Protein AF-A0A0Q0EBF5-F1 (afdb_monomer_lite)

Secondary structure (DSSP, 8-state):
-----------PPTTPPPTTTTTPPPTTS--GGGSPPPPPPPPPPSSHHHHHHHHHHHHT--STT--EEEEEETTEEEEEEGGGHHHHHS-GGG-GGGGHHHHHHHHH-THHHHTSS----------

pLDDT: mean 73.94, std 17.27, range [29.75, 92.44]

Radius of gyration: 18.11 Å; chains: 1; bounding box: 44×29×52 Å

Organism: NCBI:txid251703

Structure (mmCIF, N/CA/C/O backbone):
data_AF-A0A0Q0EBF5-F1
#
_entry.id   AF-A0A0Q0EBF5-F1
#
loop_
_atom_site.group_PDB
_atom_site.id
_atom_site.type_symbol
_atom_site.label_atom_id
_atom_site.label_alt_id
_atom_site.label_comp_id
_atom_site.label_asym_id
_atom_site.label_entity_id
_atom_site.label_seq_id
_atom_site.pdbx_PDB_ins_code
_atom_site.Cartn_x
_atom_site.Cartn_y
_atom_site.Cartn_z
_atom_site.occupancy
_atom_site.B_iso_or_equiv
_atom_site.auth_seq_id
_atom_site.auth_comp_id
_atom_site.auth_asym_id
_atom_site.auth_atom_id
_atom_site.pdbx_PDB_model_num
ATOM 1 N N . MET A 1 1 ? -23.788 -3.110 -27.821 1.00 35.16 1 MET A N 1
ATOM 2 C CA . MET A 1 1 ? -24.489 -3.168 -26.523 1.00 35.16 1 MET A CA 1
ATOM 3 C C . MET A 1 1 ? -23.423 -3.024 -25.453 1.00 35.16 1 MET A C 1
ATOM 5 O O . MET A 1 1 ? -22.820 -4.016 -25.076 1.00 35.16 1 MET A O 1
ATOM 9 N N . SER A 1 2 ? -23.086 -1.785 -25.095 1.00 40.22 2 SER A N 1
ATOM 10 C CA . SER A 1 2 ? -22.060 -1.497 -24.089 1.00 40.22 2 SER A CA 1
ATOM 11 C C . SER A 1 2 ? -22.742 -1.477 -22.729 1.00 40.22 2 SER A C 1
ATOM 13 O O . SER A 1 2 ? -23.595 -0.628 -22.485 1.00 40.22 2 SER A O 1
ATOM 15 N N . THR A 1 3 ? -22.430 -2.450 -21.881 1.00 42.59 3 THR A N 1
ATOM 16 C CA . THR A 1 3 ? -22.857 -2.462 -20.483 1.00 42.59 3 THR A CA 1
ATOM 17 C C . THR A 1 3 ? -22.034 -1.422 -19.737 1.00 42.59 3 THR A C 1
ATOM 19 O O . THR A 1 3 ? -20.885 -1.669 -19.380 1.00 42.59 3 THR A O 1
ATOM 22 N N . ASP A 1 4 ? -22.613 -0.236 -19.580 1.00 47.97 4 ASP A N 1
ATOM 23 C CA . ASP A 1 4 ? -22.111 0.813 -18.701 1.00 47.97 4 ASP A CA 1
ATOM 24 C C . ASP A 1 4 ? -22.271 0.319 -17.257 1.00 47.97 4 ASP A C 1
ATOM 26 O O . ASP A 1 4 ? -23.359 0.345 -16.675 1.00 47.97 4 ASP A O 1
ATOM 30 N N . THR A 1 5 ? -21.213 -0.286 -16.720 1.00 55.41 5 THR A N 1
ATOM 31 C CA . THR A 1 5 ? -21.172 -0.760 -15.339 1.00 55.41 5 THR A CA 1
ATOM 32 C C . THR A 1 5 ? -21.166 0.468 -14.437 1.00 55.41 5 THR A C 1
ATOM 34 O O . THR A 1 5 ? -20.113 1.045 -14.172 1.00 55.41 5 THR A O 1
ATOM 37 N N . LEU A 1 6 ? -22.350 0.890 -13.986 1.00 53.41 6 LEU A N 1
ATOM 38 C CA . LEU A 1 6 ? -22.517 1.951 -12.996 1.00 53.41 6 LEU A CA 1
ATOM 39 C C . LEU A 1 6 ? -21.765 1.557 -11.720 1.00 53.41 6 LEU A C 1
ATOM 41 O O . LEU A 1 6 ? -22.266 0.784 -10.904 1.00 53.41 6 LEU A O 1
ATOM 45 N N . LEU A 1 7 ? -20.546 2.075 -11.560 1.00 53.81 7 LEU A N 1
ATOM 46 C CA . LEU A 1 7 ? -19.799 1.939 -10.318 1.00 53.81 7 LEU A CA 1
ATOM 47 C C . LEU A 1 7 ? -20.649 2.561 -9.201 1.00 53.81 7 LEU A C 1
ATOM 49 O O . LEU A 1 7 ? -21.049 3.725 -9.323 1.00 53.81 7 LEU A O 1
ATOM 53 N N . PRO A 1 8 ? -20.976 1.810 -8.136 1.00 61.97 8 PRO A N 1
ATOM 54 C CA . PRO A 1 8 ? -21.796 2.334 -7.061 1.00 61.97 8 PRO A CA 1
ATOM 55 C C . PRO A 1 8 ? -21.111 3.566 -6.473 1.00 61.97 8 PRO A C 1
ATOM 57 O O . PRO A 1 8 ? -19.928 3.543 -6.126 1.00 61.97 8 PRO A O 1
ATOM 60 N N . LYS A 1 9 ? -21.863 4.664 -6.383 1.00 64.50 9 LYS A N 1
ATOM 61 C CA . LYS A 1 9 ? -21.409 5.886 -5.726 1.00 64.50 9 LYS A CA 1
ATOM 62 C C . LYS A 1 9 ? -21.074 5.537 -4.278 1.00 64.50 9 LYS A C 1
ATOM 64 O O . LYS A 1 9 ? -21.967 5.200 -3.507 1.00 64.50 9 LYS A O 1
ATOM 69 N N . ILE A 1 10 ? -19.794 5.610 -3.925 1.00 73.31 10 ILE A N 1
ATOM 70 C CA . ILE A 1 10 ? -19.331 5.377 -2.558 1.00 73.31 10 ILE A CA 1
ATOM 71 C C . ILE A 1 10 ? -19.882 6.517 -1.698 1.00 73.31 10 ILE A C 1
ATOM 73 O O . ILE A 1 10 ? -19.470 7.669 -1.828 1.00 73.31 10 ILE A O 1
ATOM 77 N N . SER A 1 11 ? -20.861 6.201 -0.859 1.00 71.50 11 SER A N 1
ATOM 78 C CA . SER A 1 11 ? -21.433 7.112 0.128 1.00 71.50 11 SER A CA 1
ATOM 79 C C . SER A 1 11 ? -21.550 6.398 1.462 1.00 71.50 11 SER A C 1
ATOM 81 O O . SER A 1 11 ? -21.801 5.194 1.492 1.00 71.50 11 SER A O 1
ATOM 83 N N . GLU A 1 12 ? -21.406 7.147 2.550 1.00 70.19 12 GLU A N 1
ATOM 84 C CA . GLU A 1 12 ? -21.628 6.634 3.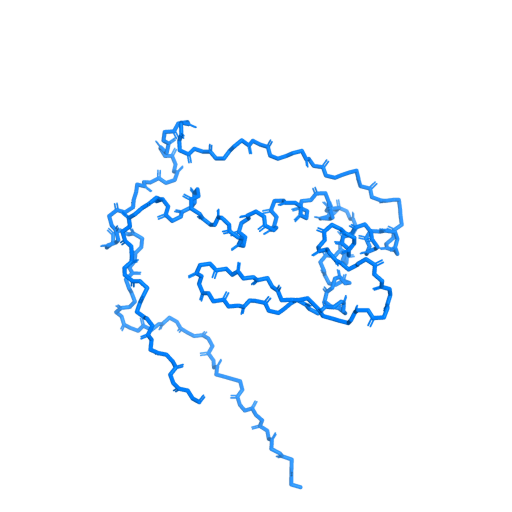899 1.00 70.19 12 GLU A CA 1
ATOM 85 C C . GLU A 1 12 ? -23.035 6.030 4.015 1.00 70.19 12 GLU A C 1
ATOM 87 O O . GLU A 1 12 ? -24.034 6.639 3.613 1.00 70.19 12 GLU A O 1
ATOM 92 N N . VAL A 1 13 ? -23.110 4.803 4.529 1.00 80.44 13 VAL A N 1
ATOM 9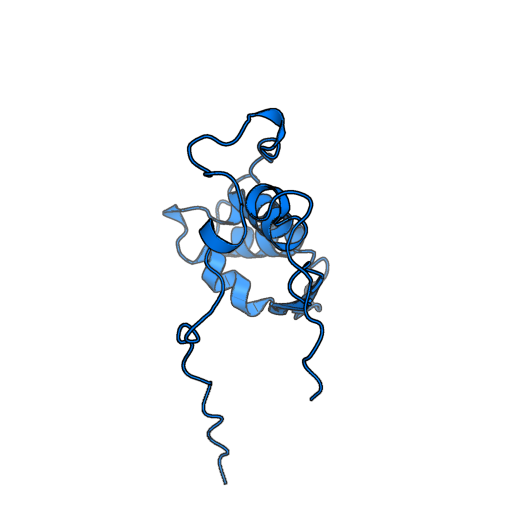3 C CA . VAL A 1 13 ? -24.386 4.120 4.744 1.00 80.44 13 VAL A CA 1
ATOM 94 C C . VAL A 1 13 ? -24.989 4.645 6.041 1.00 80.44 13 VAL A C 1
ATOM 96 O O . VAL A 1 13 ? -24.334 4.684 7.081 1.00 80.44 13 VAL A O 1
ATOM 99 N N . LYS A 1 14 ? -26.264 5.040 6.004 1.00 75.00 14 LYS A N 1
ATOM 100 C CA . LYS A 1 14 ? -26.966 5.538 7.191 1.00 75.00 14 LYS A CA 1
ATOM 101 C C . LYS A 1 14 ? -26.965 4.467 8.293 1.00 75.00 14 LYS A C 1
ATOM 103 O O . LYS A 1 14 ? -27.514 3.388 8.091 1.00 75.00 14 LYS A O 1
ATOM 108 N N . GLY A 1 15 ? -26.390 4.791 9.453 1.00 75.62 15 GLY A N 1
ATOM 109 C CA . GLY A 1 15 ? -26.260 3.866 10.587 1.00 75.62 15 GLY A CA 1
ATOM 110 C C . GLY A 1 15 ? -24.981 3.022 10.583 1.00 75.62 15 GLY A C 1
ATOM 111 O O . GLY A 1 15 ? -24.895 2.071 11.355 1.00 75.62 15 GLY A O 1
ATOM 112 N N . GLN A 1 16 ? -24.000 3.347 9.734 1.00 77.12 16 GLN A N 1
ATOM 113 C CA . GLN A 1 16 ? -22.658 2.781 9.832 1.00 77.12 16 GLN A CA 1
ATOM 114 C C . GLN A 1 16 ? -22.078 3.065 11.232 1.00 77.12 16 GLN A C 1
ATOM 116 O O . GLN A 1 16 ? -22.061 4.226 11.644 1.00 77.12 16 GLN A O 1
ATOM 121 N N . PRO A 1 17 ? -21.620 2.035 11.971 1.00 71.19 17 PRO A N 1
ATOM 122 C CA . PRO A 1 17 ? -21.015 2.224 13.282 1.00 71.19 17 PRO A CA 1
ATOM 123 C C . PRO A 1 17 ? -19.821 3.168 13.192 1.00 71.19 17 PRO A C 1
ATOM 125 O O . PRO A 1 17 ? -18.930 2.987 12.357 1.00 71.19 17 PRO A O 1
ATOM 128 N N . THR A 1 18 ? -19.802 4.174 14.056 1.00 70.69 18 THR A N 1
ATOM 129 C CA . THR A 1 18 ? -18.685 5.108 14.140 1.00 70.69 18 THR A CA 1
ATOM 130 C C . THR A 1 18 ? -17.557 4.534 15.000 1.00 70.69 18 THR A C 1
ATOM 132 O O . THR A 1 18 ? -17.704 3.535 15.713 1.00 70.69 18 THR A O 1
ATOM 135 N N . TRP A 1 19 ? -16.401 5.200 14.961 1.00 70.88 19 TRP A N 1
ATOM 136 C CA . TRP A 1 19 ? -15.264 4.896 15.835 1.00 70.88 19 TRP A CA 1
ATOM 137 C C . TRP A 1 19 ? -15.654 4.898 17.322 1.00 70.88 19 TRP A C 1
ATOM 139 O O . TRP A 1 19 ? -15.197 4.054 18.092 1.00 70.88 19 TRP A O 1
ATOM 149 N N . VAL A 1 20 ? -16.538 5.827 17.705 1.00 70.25 20 VAL A N 1
ATOM 150 C CA . VAL A 1 20 ? -17.041 5.978 19.077 1.00 70.25 20 VAL A CA 1
ATOM 151 C C . VAL A 1 20 ? -17.990 4.835 19.436 1.00 70.25 20 VAL A C 1
ATOM 153 O O . VAL A 1 20 ? -17.853 4.254 20.510 1.00 70.25 20 VAL A O 1
ATOM 156 N N . ASP A 1 21 ? -18.886 4.447 18.521 1.00 76.19 21 ASP A N 1
ATOM 157 C CA . ASP A 1 21 ? -19.823 3.329 18.733 1.00 76.19 21 ASP A CA 1
ATOM 158 C C . ASP A 1 21 ? -19.101 1.986 18.913 1.00 76.19 21 ASP A C 1
ATOM 160 O O . ASP A 1 21 ? -19.613 1.074 19.559 1.00 76.19 21 ASP A O 1
ATOM 164 N N . SER A 1 22 ? -17.886 1.875 18.369 1.00 70.19 22 SER A N 1
ATOM 165 C CA . SER A 1 22 ? -17.046 0.675 18.459 1.00 70.19 22 SER A CA 1
ATOM 166 C C . SER A 1 22 ? -16.225 0.600 19.756 1.00 70.19 22 SER A C 1
ATOM 168 O O . SER A 1 22 ? -15.443 -0.335 19.928 1.00 70.19 22 SER A O 1
ATOM 170 N N . ASN A 1 23 ? -16.380 1.569 20.672 1.00 71.06 23 ASN A N 1
ATOM 171 C CA . ASN A 1 23 ? -15.643 1.661 21.940 1.00 71.06 23 ASN A CA 1
ATOM 172 C C . ASN A 1 23 ? -14.111 1.568 21.760 1.00 71.06 23 ASN A C 1
ATOM 174 O O . ASN A 1 23 ? -13.396 0.997 22.590 1.00 71.06 23 ASN A O 1
ATOM 178 N N . LEU A 1 24 ? -13.608 2.104 20.644 1.00 72.44 24 LEU A N 1
ATOM 179 C CA . LEU A 1 24 ? -12.183 2.146 20.337 1.00 72.44 24 LEU A CA 1
ATOM 180 C C . LEU A 1 24 ? -11.550 3.371 21.016 1.00 72.44 24 LEU A C 1
ATOM 182 O O . LEU A 1 24 ? -12.136 4.456 20.988 1.00 72.44 24 LEU A O 1
ATOM 186 N N . PRO A 1 25 ? -10.360 3.246 21.627 1.00 72.69 25 PRO A N 1
ATOM 187 C CA . PRO A 1 25 ? -9.697 4.373 22.261 1.00 72.69 25 PRO A CA 1
ATOM 188 C C . PRO A 1 25 ? -9.279 5.430 21.239 1.00 72.69 25 PRO A C 1
ATOM 190 O O . PRO A 1 25 ? -9.082 5.170 20.048 1.00 72.69 25 PRO A O 1
ATOM 193 N N . ASP A 1 26 ? -9.140 6.650 21.743 1.00 75.50 26 ASP A N 1
ATOM 194 C CA . ASP A 1 26 ? -8.706 7.792 20.955 1.00 75.50 26 ASP A CA 1
ATOM 195 C C . ASP A 1 26 ? -7.244 7.614 20.519 1.00 75.50 26 ASP A C 1
ATOM 197 O O . ASP A 1 26 ? -6.330 7.411 21.324 1.00 75.50 26 ASP A O 1
ATOM 201 N N . LEU A 1 27 ? -7.015 7.734 19.215 1.00 71.69 27 LEU A N 1
ATOM 202 C CA . LEU A 1 27 ? -5.698 7.634 18.595 1.00 71.69 27 LEU A CA 1
ATOM 203 C C . LEU A 1 27 ? -4.729 8.710 19.099 1.00 71.69 27 LEU A C 1
ATOM 205 O O . LEU A 1 27 ? -3.518 8.480 19.144 1.00 71.69 27 LEU A O 1
ATOM 209 N N . ARG A 1 28 ? -5.245 9.869 19.526 1.00 73.62 28 ARG A N 1
ATOM 210 C CA . ARG A 1 28 ? -4.440 10.967 20.086 1.00 73.62 28 ARG A CA 1
ATOM 211 C C . ARG A 1 28 ? -3.820 10.598 21.432 1.00 73.62 28 ARG A C 1
ATOM 213 O O . ARG A 1 28 ? -2.758 11.116 21.773 1.00 73.62 28 ARG A O 1
ATOM 220 N N . THR A 1 29 ? -4.465 9.713 22.190 1.00 77.12 29 THR A N 1
ATOM 221 C CA . THR A 1 29 ? -4.065 9.326 23.553 1.00 77.12 29 THR A CA 1
ATOM 222 C C . THR A 1 29 ? -3.663 7.855 23.664 1.00 77.12 29 THR A C 1
ATOM 224 O O . THR A 1 29 ? -3.425 7.364 24.766 1.00 77.12 29 THR A O 1
ATOM 227 N N . LEU A 1 30 ? -3.519 7.159 22.529 1.00 72.56 30 LEU A N 1
ATOM 228 C CA . LEU A 1 30 ? -3.223 5.730 22.481 1.00 72.56 30 LEU A CA 1
ATOM 229 C C . LEU A 1 30 ? -1.956 5.378 23.275 1.00 72.56 30 LEU A C 1
ATOM 231 O O . LEU A 1 30 ? -0.898 5.974 23.070 1.00 72.56 30 LEU A O 1
ATOM 235 N N . ALA A 1 31 ? -2.041 4.390 24.166 1.00 73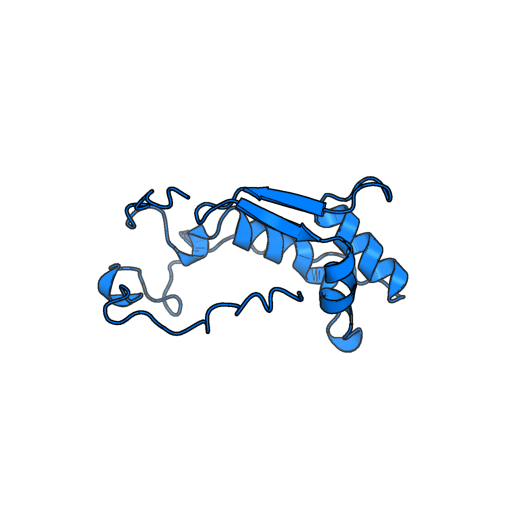.19 31 ALA A N 1
ATOM 236 C CA . ALA A 1 31 ? -0.897 3.947 24.958 1.00 73.19 31 ALA A CA 1
ATOM 237 C C . ALA A 1 31 ? 0.254 3.479 24.051 1.00 73.19 31 ALA A C 1
ATOM 239 O O . ALA A 1 31 ? 0.033 2.829 23.030 1.00 73.19 31 ALA A O 1
ATOM 240 N N . ARG A 1 32 ? 1.503 3.781 24.430 1.00 69.19 32 ARG A N 1
ATOM 241 C CA . ARG A 1 32 ? 2.693 3.446 23.623 1.00 69.19 32 ARG A CA 1
ATOM 242 C C . ARG A 1 32 ? 2.804 1.948 23.325 1.00 69.19 32 ARG A C 1
ATOM 244 O O . ARG A 1 32 ? 3.285 1.588 22.262 1.00 69.19 32 ARG A O 1
ATOM 251 N N . GLU A 1 33 ? 2.329 1.112 24.237 1.00 72.19 33 GLU A N 1
ATOM 252 C CA . GLU A 1 33 ? 2.319 -0.353 24.143 1.00 72.19 33 GLU A CA 1
ATOM 253 C C . GLU A 1 33 ? 1.383 -0.892 23.050 1.00 72.19 33 GLU A C 1
ATOM 255 O O . GLU A 1 33 ? 1.544 -2.023 22.601 1.00 72.19 33 GLU A O 1
ATOM 260 N N . LEU A 1 34 ? 0.405 -0.087 22.623 1.00 65.88 34 LEU A N 1
ATOM 261 C CA . LEU A 1 34 ? -0.543 -0.419 21.557 1.00 65.88 34 LEU A CA 1
ATOM 262 C C . LEU A 1 34 ? -0.119 0.153 20.197 1.00 65.88 34 LEU A C 1
ATOM 264 O O . LEU A 1 34 ? -0.786 -0.110 19.202 1.00 65.88 34 LEU A O 1
ATOM 268 N N . ARG A 1 35 ? 0.966 0.938 20.141 1.00 71.50 35 ARG A N 1
ATOM 269 C CA . ARG A 1 35 ? 1.497 1.506 18.894 1.00 71.50 35 ARG A CA 1
ATOM 270 C C . ARG A 1 35 ? 2.422 0.499 18.215 1.00 71.50 35 ARG A C 1
ATOM 272 O O . ARG A 1 35 ? 3.257 -0.106 18.884 1.00 71.50 35 ARG A O 1
ATOM 279 N N . THR A 1 36 ? 2.323 0.366 16.892 1.00 65.81 36 THR A N 1
ATOM 280 C CA . THR A 1 36 ? 3.282 -0.423 16.110 1.00 65.81 36 THR A CA 1
ATOM 281 C C . THR A 1 36 ? 4.656 0.195 16.292 1.00 65.81 36 THR A C 1
ATOM 283 O O . THR A 1 36 ? 4.802 1.420 16.377 1.00 65.81 36 THR A O 1
ATOM 286 N N . HIS A 1 37 ? 5.680 -0.651 16.332 1.00 66.75 37 HIS A N 1
ATOM 287 C CA . HIS A 1 37 ? 7.040 -0.172 16.169 1.00 66.75 37 HIS A CA 1
ATOM 288 C C . HIS A 1 37 ? 7.164 0.576 14.841 1.00 66.75 37 HIS A C 1
ATOM 290 O O . HIS A 1 37 ? 6.559 0.191 13.843 1.00 66.75 37 HIS A O 1
ATOM 296 N N . ALA A 1 38 ? 7.939 1.661 14.844 1.00 69.81 38 ALA A N 1
ATOM 297 C CA . ALA A 1 38 ? 8.242 2.374 13.616 1.00 69.81 38 ALA A CA 1
ATOM 298 C C . ALA A 1 38 ? 8.920 1.398 12.648 1.00 69.81 38 ALA A C 1
ATOM 300 O O . ALA A 1 38 ? 9.971 0.837 12.965 1.00 69.81 38 ALA A O 1
ATOM 301 N N . LEU A 1 39 ? 8.281 1.163 11.503 1.00 76.69 39 LEU A N 1
ATOM 302 C CA . LEU A 1 39 ? 8.868 0.372 10.435 1.00 76.69 39 LEU A CA 1
ATOM 303 C C . LEU A 1 39 ? 9.977 1.181 9.778 1.00 76.69 39 LEU A C 1
ATOM 305 O O . LEU A 1 39 ? 9.851 2.388 9.577 1.00 76.69 39 LEU A O 1
ATOM 309 N N . GLU A 1 40 ? 11.064 0.496 9.449 1.00 81.75 40 GLU A N 1
ATOM 310 C CA . GLU A 1 40 ? 12.160 1.105 8.715 1.00 81.75 40 GLU A CA 1
ATOM 311 C C . GLU A 1 40 ? 11.687 1.490 7.309 1.00 81.75 40 GLU A C 1
ATOM 313 O O . GLU A 1 40 ? 11.171 0.648 6.561 1.00 81.75 40 GLU A O 1
ATOM 318 N N . GLU A 1 41 ? 11.876 2.764 6.969 1.00 86.12 41 GLU A N 1
ATOM 319 C CA . GLU A 1 41 ? 11.611 3.287 5.634 1.00 86.12 41 GLU A CA 1
ATOM 320 C C . GLU A 1 41 ? 12.535 2.631 4.603 1.00 86.12 41 GLU A C 1
ATOM 322 O O . GLU A 1 41 ? 13.719 2.392 4.843 1.00 86.12 41 GLU A O 1
ATOM 327 N N . VAL A 1 42 ? 11.991 2.360 3.421 1.00 88.25 42 VAL A N 1
ATOM 328 C CA . VAL A 1 42 ? 12.783 1.895 2.281 1.00 88.25 42 VAL A CA 1
ATOM 329 C C . VAL A 1 42 ? 13.631 3.053 1.752 1.00 88.25 42 VAL A C 1
ATOM 331 O O . VAL A 1 42 ? 13.218 4.211 1.797 1.00 88.25 42 VAL A O 1
ATOM 334 N N . THR A 1 43 ? 14.825 2.763 1.238 1.00 87.25 43 THR A N 1
ATOM 335 C CA . THR A 1 43 ? 15.656 3.772 0.573 1.00 87.25 43 THR A CA 1
ATOM 336 C C . THR A 1 43 ? 14.933 4.327 -0.654 1.00 87.25 43 THR A C 1
ATOM 338 O O . THR A 1 43 ? 14.486 3.569 -1.512 1.00 87.25 43 THR A O 1
ATOM 341 N N . ALA A 1 44 ? 14.821 5.655 -0.743 1.00 87.56 44 ALA A N 1
ATOM 342 C CA . ALA A 1 44 ? 14.211 6.303 -1.898 1.00 87.56 44 ALA A CA 1
ATOM 343 C C . ALA A 1 44 ? 15.028 6.031 -3.163 1.00 87.56 44 ALA A C 1
ATOM 345 O O . ALA A 1 44 ? 16.258 6.121 -3.152 1.00 87.56 44 ALA A O 1
ATOM 346 N N . ALA A 1 45 ? 14.332 5.735 -4.254 1.00 89.50 45 ALA A N 1
ATOM 347 C CA . ALA A 1 45 ? 14.975 5.482 -5.530 1.00 89.50 45 ALA A CA 1
ATOM 348 C C . ALA A 1 45 ? 15.292 6.794 -6.264 1.00 89.50 45 ALA A C 1
ATOM 350 O O . ALA A 1 45 ? 14.568 7.789 -6.153 1.00 89.50 45 ALA A O 1
ATOM 351 N N . SER A 1 46 ? 16.363 6.793 -7.055 1.00 85.50 46 SER A N 1
ATOM 352 C CA . SER A 1 46 ? 16.808 7.981 -7.794 1.00 85.50 46 SER A CA 1
ATOM 353 C C . SER A 1 46 ? 15.932 8.284 -9.011 1.00 85.50 46 SER A C 1
ATOM 355 O O . SER A 1 46 ? 15.771 9.449 -9.373 1.00 85.50 46 SER A O 1
ATOM 357 N N . THR A 1 47 ? 15.352 7.256 -9.636 1.00 89.44 47 THR A N 1
ATOM 358 C CA . THR A 1 47 ? 14.494 7.387 -10.823 1.00 89.44 47 THR A CA 1
ATOM 359 C C . THR A 1 47 ? 13.063 6.943 -10.527 1.00 89.44 47 THR A C 1
ATOM 361 O O . THR A 1 47 ? 12.773 6.358 -9.480 1.00 89.44 47 THR A O 1
ATOM 364 N N . HIS A 1 48 ? 12.135 7.285 -11.420 1.00 87.62 48 HIS A N 1
ATOM 365 C CA . HIS A 1 48 ? 10.736 6.899 -11.264 1.00 87.62 48 HIS A CA 1
ATOM 366 C C . HIS A 1 48 ? 10.540 5.408 -11.550 1.00 87.62 48 HIS A C 1
ATOM 368 O O . HIS A 1 48 ? 9.843 4.724 -10.806 1.00 87.62 48 HIS A O 1
ATOM 374 N N . GLU A 1 49 ? 11.218 4.900 -12.570 1.00 88.94 49 GLU A N 1
ATOM 375 C CA . GLU A 1 49 ? 11.245 3.494 -12.954 1.00 88.94 49 GLU A CA 1
ATOM 376 C C . GLU A 1 49 ? 11.793 2.628 -11.814 1.00 88.94 49 GLU A C 1
ATOM 378 O O . GLU A 1 49 ? 11.163 1.640 -11.433 1.00 88.94 49 GLU A O 1
ATOM 383 N N . ASP A 1 50 ? 12.894 3.054 -11.189 1.00 89.19 50 ASP A N 1
ATOM 384 C CA . ASP A 1 50 ? 13.448 2.360 -10.024 1.00 89.19 50 ASP A CA 1
ATOM 385 C C . ASP A 1 50 ? 12.484 2.419 -8.830 1.00 89.19 50 ASP A C 1
ATOM 387 O O . ASP A 1 50 ? 12.354 1.445 -8.093 1.00 89.19 50 ASP A O 1
ATOM 391 N N . ALA A 1 51 ? 11.763 3.530 -8.634 1.00 88.81 51 ALA A N 1
ATOM 392 C CA . ALA A 1 51 ? 10.781 3.646 -7.555 1.00 88.81 51 ALA A CA 1
ATOM 393 C C . ALA A 1 51 ? 9.594 2.690 -7.746 1.00 88.81 51 ALA A C 1
ATOM 395 O O . ALA A 1 51 ? 9.093 2.125 -6.768 1.00 88.81 51 ALA A O 1
ATOM 396 N N . ILE A 1 52 ? 9.153 2.496 -8.994 1.00 90.44 52 ILE A N 1
ATOM 397 C CA . ILE A 1 52 ? 8.125 1.507 -9.337 1.00 90.44 52 ILE A CA 1
ATOM 398 C C . ILE A 1 52 ? 8.629 0.115 -8.979 1.00 90.44 52 ILE A C 1
ATOM 400 O O . ILE A 1 52 ? 7.915 -0.629 -8.311 1.00 90.44 52 ILE A O 1
ATOM 404 N N . GLU A 1 53 ? 9.850 -0.222 -9.383 1.00 90.38 53 GLU A N 1
ATOM 405 C CA . GLU A 1 53 ? 10.398 -1.560 -9.180 1.00 90.38 53 GLU A CA 1
ATOM 406 C C . GLU A 1 53 ? 10.662 -1.856 -7.698 1.00 90.38 53 GLU A C 1
ATOM 408 O O . GLU A 1 53 ? 10.253 -2.903 -7.201 1.00 90.38 53 GLU A O 1
ATOM 413 N N . VAL A 1 54 ? 11.219 -0.902 -6.947 1.00 90.56 54 VAL A N 1
ATOM 414 C CA . VAL A 1 54 ? 11.378 -1.001 -5.486 1.00 90.56 54 VAL A CA 1
ATOM 415 C C . VAL A 1 54 ? 10.024 -1.221 -4.804 1.00 90.56 54 VAL A C 1
ATOM 417 O O . VAL A 1 54 ? 9.883 -2.100 -3.951 1.00 90.56 54 VAL A O 1
ATOM 420 N N . THR A 1 55 ? 9.001 -0.460 -5.201 1.00 90.06 55 THR A N 1
ATOM 421 C CA . THR A 1 55 ? 7.644 -0.624 -4.659 1.00 90.06 55 THR A CA 1
ATOM 422 C C . THR A 1 55 ? 7.075 -1.996 -5.021 1.00 90.06 55 THR A C 1
ATOM 424 O O . THR A 1 55 ? 6.523 -2.676 -4.159 1.00 90.06 55 THR A O 1
ATOM 427 N N . ALA A 1 56 ? 7.239 -2.435 -6.270 1.00 90.69 56 ALA A N 1
ATOM 428 C CA . ALA A 1 56 ? 6.758 -3.721 -6.760 1.00 90.69 56 ALA A CA 1
ATOM 429 C C . ALA A 1 56 ? 7.391 -4.887 -5.986 1.00 90.69 56 ALA A C 1
ATOM 431 O O . ALA A 1 56 ? 6.673 -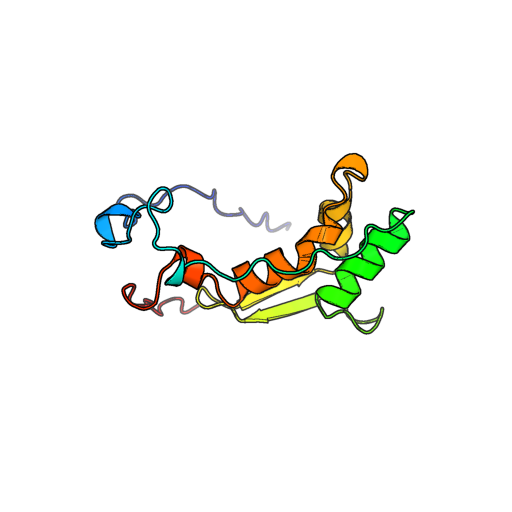5.745 -5.470 1.00 90.69 56 ALA A O 1
ATOM 432 N N . GLN A 1 57 ? 8.711 -4.874 -5.818 1.00 90.75 57 GLN A N 1
ATOM 433 C CA . GLN A 1 57 ? 9.437 -5.894 -5.064 1.00 90.75 57 GLN A CA 1
ATOM 434 C C . GLN A 1 57 ? 8.960 -5.976 -3.616 1.00 90.75 57 GLN A C 1
ATOM 436 O O . GLN A 1 57 ? 8.689 -7.069 -3.118 1.00 90.75 57 GLN A O 1
ATOM 441 N N . HIS A 1 58 ? 8.786 -4.831 -2.952 1.00 89.50 58 HIS A N 1
ATOM 442 C CA . HIS A 1 58 ? 8.297 -4.813 -1.576 1.00 89.50 58 HIS A CA 1
ATOM 443 C C . HIS A 1 58 ? 6.842 -5.257 -1.438 1.00 89.50 58 HIS A C 1
ATOM 445 O O . HIS A 1 58 ? 6.513 -5.876 -0.432 1.00 89.50 58 HIS A O 1
ATOM 451 N N . LEU A 1 59 ? 5.998 -4.993 -2.437 1.00 87.38 59 LEU A N 1
ATOM 452 C CA . LEU A 1 59 ? 4.631 -5.510 -2.502 1.00 87.38 59 LEU A CA 1
ATOM 453 C C . LEU A 1 59 ? 4.579 -7.026 -2.769 1.00 87.38 59 LEU A C 1
ATOM 455 O O . LEU A 1 59 ? 3.570 -7.651 -2.465 1.00 87.38 59 LEU A O 1
ATOM 459 N N . GLY A 1 60 ? 5.653 -7.633 -3.282 1.00 88.31 60 GLY A N 1
ATOM 460 C CA . GLY A 1 60 ? 5.727 -9.069 -3.578 1.00 88.31 60 GLY A CA 1
ATOM 461 C C . GLY A 1 60 ? 5.658 -9.415 -5.069 1.00 88.31 60 GLY A C 1
ATOM 462 O O . GLY A 1 60 ? 5.522 -10.584 -5.428 1.00 88.31 60 GLY A O 1
ATOM 463 N N . PHE A 1 61 ? 5.783 -8.427 -5.956 1.00 89.50 61 PHE A N 1
ATOM 464 C CA . PHE A 1 61 ? 5.943 -8.647 -7.392 1.00 89.50 61 PHE A CA 1
ATOM 465 C C . PHE A 1 61 ? 7.388 -9.060 -7.707 1.00 89.50 61 PHE A C 1
ATOM 467 O O . PHE A 1 61 ? 8.193 -8.256 -8.170 1.00 89.50 61 PHE A O 1
ATOM 474 N N . ILE A 1 62 ? 7.715 -10.323 -7.438 1.00 85.69 62 ILE A N 1
ATOM 475 C CA . ILE A 1 62 ? 9.062 -10.889 -7.635 1.00 85.69 62 ILE A CA 1
ATOM 476 C C . ILE A 1 62 ? 9.423 -11.159 -9.104 1.00 85.69 62 ILE A C 1
ATOM 478 O O . ILE A 1 62 ? 10.595 -11.312 -9.430 1.00 85.69 62 ILE A O 1
ATOM 482 N N . ASP A 1 63 ? 8.424 -11.227 -9.984 1.00 86.00 63 ASP A N 1
ATOM 483 C CA . ASP A 1 63 ? 8.575 -11.476 -11.419 1.00 86.00 63 ASP A CA 1
ATOM 484 C C . ASP A 1 63 ? 7.786 -10.410 -12.196 1.00 86.00 63 ASP A C 1
ATOM 486 O O . ASP A 1 63 ? 6.699 -9.991 -11.777 1.00 86.00 63 ASP A O 1
ATOM 490 N N . SER A 1 64 ? 8.331 -9.945 -13.321 1.00 82.62 64 SER A N 1
ATOM 491 C CA . SER A 1 64 ? 7.682 -8.992 -14.227 1.00 82.62 64 SER A CA 1
ATOM 492 C C . SER A 1 64 ? 6.414 -9.555 -14.878 1.00 82.62 64 SER A C 1
ATOM 494 O O . SER A 1 64 ? 5.525 -8.781 -15.236 1.00 82.62 64 SER A O 1
ATOM 496 N N . ALA A 1 65 ? 6.283 -10.883 -14.960 1.00 87.44 65 ALA A N 1
ATOM 497 C CA . ALA A 1 65 ? 5.083 -11.564 -15.440 1.00 87.44 65 ALA A CA 1
ATOM 498 C C . ALA A 1 65 ? 3.893 -11.477 -14.463 1.00 87.44 65 ALA A C 1
ATOM 500 O O . ALA A 1 65 ? 2.747 -11.690 -14.866 1.00 87.44 65 ALA A O 1
ATOM 501 N N . ILE A 1 66 ? 4.130 -11.153 -13.186 1.00 89.00 66 ILE A N 1
ATOM 502 C CA . ILE A 1 66 ? 3.059 -10.998 -12.195 1.00 89.00 66 ILE A CA 1
ATOM 503 C C . ILE A 1 66 ? 2.389 -9.640 -12.413 1.00 89.00 66 ILE A C 1
ATOM 505 O O . ILE A 1 66 ? 2.980 -8.587 -12.171 1.00 89.00 66 ILE A O 1
ATOM 509 N N . LEU A 1 67 ? 1.130 -9.667 -12.852 1.00 91.44 67 LEU A N 1
ATOM 510 C CA . LEU A 1 67 ? 0.344 -8.459 -13.133 1.00 91.44 67 LEU A CA 1
ATOM 511 C C . LEU A 1 67 ? -0.496 -7.993 -11.940 1.00 91.44 67 LEU A C 1
ATOM 513 O O . LEU A 1 67 ? -0.880 -6.824 -11.874 1.00 91.44 67 LEU A O 1
ATOM 517 N N . SER A 1 68 ? -0.765 -8.882 -10.988 1.00 92.44 68 SER A N 1
ATOM 518 C CA . SER A 1 68 ? -1.541 -8.579 -9.789 1.00 92.44 68 SER A CA 1
ATOM 519 C C . SER A 1 68 ? -1.143 -9.477 -8.628 1.00 92.44 68 SER A C 1
ATOM 521 O O . SER A 1 68 ? -0.859 -10.657 -8.832 1.00 92.44 68 SER A O 1
ATOM 523 N N . ILE A 1 69 ? -1.214 -8.938 -7.418 1.00 90.44 69 ILE A N 1
ATOM 524 C CA . ILE A 1 69 ? -1.088 -9.691 -6.169 1.00 90.44 69 ILE A CA 1
ATOM 525 C C . ILE A 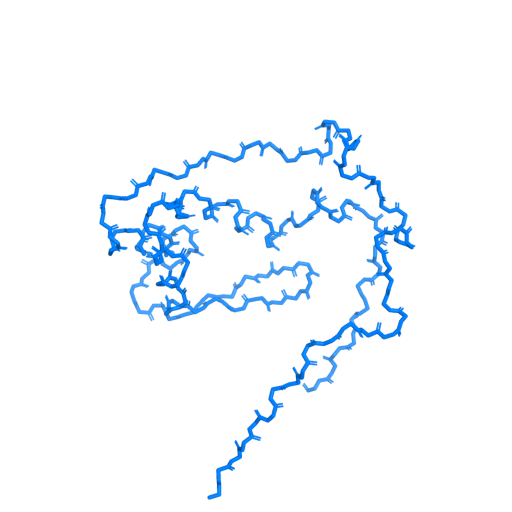1 69 ? -2.379 -9.550 -5.369 1.00 90.44 69 ILE A C 1
ATOM 527 O O . ILE A 1 69 ? -3.055 -8.524 -5.448 1.00 90.44 69 ILE A O 1
ATOM 531 N N . THR A 1 70 ? -2.717 -10.571 -4.590 1.00 90.44 70 THR A N 1
ATOM 532 C CA . THR A 1 70 ? -3.821 -10.498 -3.628 1.00 90.44 70 THR A CA 1
ATOM 533 C C . THR A 1 70 ? -3.237 -10.475 -2.226 1.00 90.44 70 THR A C 1
ATOM 535 O O . THR A 1 70 ? -2.444 -11.345 -1.871 1.00 90.44 70 THR A O 1
ATOM 538 N N . VAL A 1 71 ? -3.603 -9.457 -1.454 1.00 86.31 71 VAL A N 1
ATOM 539 C CA . VAL A 1 71 ? -3.224 -9.299 -0.053 1.00 86.31 71 VAL A CA 1
ATOM 540 C C . VAL A 1 71 ? -4.445 -9.613 0.795 1.00 86.31 71 VAL A C 1
ATOM 542 O O . VAL A 1 71 ? -5.468 -8.934 0.705 1.00 86.31 71 VAL A O 1
ATOM 545 N N . ASN A 1 72 ? -4.330 -10.637 1.632 1.00 81.75 72 ASN A N 1
ATOM 546 C CA . ASN A 1 72 ? -5.400 -11.019 2.540 1.00 81.75 72 ASN A CA 1
ATOM 547 C C . ASN A 1 72 ? -5.422 -10.020 3.699 1.00 81.75 72 ASN A C 1
ATOM 549 O O . ASN A 1 72 ? -4.457 -9.929 4.464 1.00 81.75 72 ASN A O 1
ATOM 553 N N . THR A 1 73 ? -6.515 -9.273 3.833 1.00 79.56 73 THR A N 1
ATOM 554 C CA . THR A 1 73 ? -6.698 -8.326 4.939 1.00 79.56 73 THR A CA 1
ATOM 555 C C . THR A 1 73 ? -7.816 -8.797 5.863 1.00 79.56 73 THR A C 1
ATOM 557 O O . THR A 1 73 ? -8.712 -9.527 5.431 1.00 79.56 73 THR A O 1
ATOM 560 N N . PRO A 1 74 ? -7.847 -8.344 7.127 1.00 68.69 74 PRO A N 1
ATOM 561 C CA . PRO A 1 74 ? -8.979 -8.615 8.013 1.00 68.69 74 PRO A CA 1
ATOM 562 C C . PRO A 1 74 ? -10.330 -8.107 7.482 1.00 68.69 74 PRO A C 1
ATOM 564 O O . PRO A 1 74 ? -11.369 -8.593 7.920 1.00 68.69 74 PRO A O 1
ATOM 567 N N . MET A 1 75 ? -10.319 -7.146 6.549 1.00 71.44 75 MET A N 1
ATOM 568 C CA . MET A 1 75 ? -11.518 -6.571 5.926 1.00 71.44 75 MET A CA 1
ATOM 569 C C . MET A 1 75 ? -11.935 -7.297 4.636 1.00 71.44 75 MET A C 1
ATOM 571 O O . MET A 1 75 ? -12.984 -6.985 4.077 1.00 71.44 75 MET A O 1
ATOM 575 N N . GLY A 1 76 ? -11.140 -8.264 4.170 1.00 75.38 76 GLY A N 1
ATOM 576 C CA . GLY A 1 76 ? -11.333 -8.977 2.908 1.00 75.38 76 GLY A CA 1
ATOM 577 C C . GLY A 1 76 ? -10.084 -8.958 2.029 1.00 75.38 76 GLY A C 1
ATOM 578 O O . GLY A 1 76 ? -9.085 -8.305 2.335 1.00 75.38 76 GLY A O 1
ATOM 579 N N . ASP A 1 77 ? -10.129 -9.690 0.926 1.00 83.69 77 ASP A N 1
ATOM 580 C CA . ASP A 1 77 ? -8.996 -9.775 0.012 1.00 83.69 77 ASP A CA 1
ATOM 581 C C . ASP A 1 77 ? -8.879 -8.492 -0.819 1.00 83.69 77 ASP A C 1
ATOM 583 O O . ASP A 1 77 ? -9.839 -8.037 -1.445 1.00 83.69 77 ASP A O 1
ATOM 587 N N . VAL A 1 78 ? -7.686 -7.899 -0.830 1.00 85.56 78 VAL A N 1
ATOM 588 C CA . VAL A 1 78 ? -7.373 -6.704 -1.619 1.00 85.56 78 VAL A CA 1
ATOM 589 C C . VAL A 1 78 ? -6.480 -7.110 -2.781 1.00 85.56 78 VAL A C 1
ATOM 591 O O . VAL A 1 78 ? -5.358 -7.570 -2.586 1.00 85.56 78 VAL A O 1
ATOM 594 N N . THR A 1 79 ? -6.963 -6.917 -4.007 1.00 89.75 79 THR A N 1
ATOM 595 C CA . THR A 1 79 ? -6.150 -7.119 -5.212 1.00 89.75 79 THR A CA 1
ATOM 596 C C . THR A 1 79 ? -5.412 -5.832 -5.565 1.00 89.75 79 THR A C 1
ATOM 598 O O . THR A 1 79 ? -6.034 -4.798 -5.806 1.00 89.75 79 THR A O 1
ATOM 601 N N . ILE A 1 80 ? -4.085 -5.899 -5.632 1.00 89.31 80 ILE A N 1
ATOM 602 C CA . ILE A 1 80 ? -3.224 -4.800 -6.073 1.00 89.31 80 ILE A CA 1
ATOM 603 C C . ILE A 1 80 ? -2.754 -5.113 -7.492 1.00 89.31 80 ILE A C 1
ATOM 605 O O . ILE A 1 80 ? -2.170 -6.168 -7.742 1.00 89.31 80 ILE A O 1
ATOM 609 N N . LEU A 1 81 ? -2.995 -4.191 -8.422 1.00 92.19 81 LEU A N 1
ATOM 610 C CA . LEU A 1 81 ? -2.536 -4.296 -9.807 1.00 92.19 81 LEU A CA 1
ATOM 611 C C . LEU A 1 81 ? -1.152 -3.662 -9.954 1.00 92.19 81 LEU A C 1
ATOM 613 O O . LEU A 1 81 ? -0.904 -2.574 -9.430 1.00 92.19 81 LEU A O 1
ATOM 617 N N . ARG A 1 82 ? -0.267 -4.290 -10.735 1.00 90.06 82 ARG A N 1
ATOM 618 C CA . ARG A 1 82 ? 1.077 -3.754 -11.011 1.00 90.06 82 ARG A CA 1
ATOM 619 C C . ARG A 1 82 ? 1.013 -2.382 -11.685 1.00 90.06 82 ARG A C 1
ATOM 621 O O . ARG A 1 82 ? 1.800 -1.499 -11.362 1.00 90.06 82 ARG A O 1
ATOM 628 N N . SER A 1 83 ? 0.042 -2.174 -12.574 1.00 90.12 83 SER A N 1
ATOM 629 C CA . SER A 1 83 ? -0.178 -0.891 -13.255 1.00 90.12 83 SER A CA 1
ATOM 630 C C . SER A 1 83 ? -0.508 0.253 -12.291 1.00 90.12 83 SER A C 1
ATOM 632 O O . SER A 1 83 ? -0.160 1.399 -12.559 1.00 90.12 83 SER A O 1
ATOM 634 N N . SER A 1 84 ? -1.124 -0.042 -11.143 1.00 88.44 84 SER A N 1
ATOM 635 C CA . SER A 1 84 ? -1.470 0.968 -10.141 1.00 88.44 84 SER A CA 1
ATOM 636 C C . SER A 1 84 ? -0.252 1.517 -9.395 1.00 88.44 84 SER A C 1
ATOM 638 O O . SER A 1 84 ? -0.333 2.617 -8.852 1.00 88.44 84 SER A O 1
ATOM 640 N N . ILE A 1 85 ? 0.881 0.802 -9.394 1.00 89.00 85 ILE A N 1
ATOM 641 C CA . ILE A 1 85 ? 2.113 1.228 -8.709 1.00 89.00 85 ILE A CA 1
ATOM 642 C C . ILE A 1 85 ? 2.624 2.555 -9.270 1.00 89.00 85 ILE A C 1
ATOM 644 O O . ILE A 1 85 ? 3.063 3.411 -8.505 1.00 89.00 85 ILE A O 1
ATOM 648 N N . TYR A 1 86 ? 2.486 2.763 -10.582 1.00 89.50 86 TYR A N 1
ATOM 649 C CA . TYR A 1 86 ? 2.832 4.021 -11.243 1.00 89.50 86 TYR A CA 1
ATOM 650 C C . TYR A 1 86 ? 2.205 5.231 -10.529 1.00 89.50 86 TYR A C 1
ATOM 652 O O . TYR A 1 86 ? 2.891 6.200 -10.210 1.00 89.50 86 TYR A O 1
ATOM 660 N N . HIS A 1 87 ? 0.920 5.136 -10.175 1.00 87.12 87 HIS A N 1
ATOM 661 C CA . HIS A 1 87 ? 0.190 6.209 -9.494 1.00 87.12 87 HIS A CA 1
ATOM 662 C C . HIS A 1 87 ? 0.624 6.412 -8.037 1.00 87.12 87 HIS A C 1
ATOM 664 O O . HIS A 1 87 ? 0.508 7.515 -7.503 1.00 87.12 87 HIS A O 1
ATOM 670 N N . ILE A 1 88 ? 1.151 5.372 -7.380 1.00 84.75 88 ILE A N 1
ATOM 671 C CA . ILE A 1 88 ? 1.674 5.476 -6.011 1.00 84.75 88 ILE A CA 1
ATOM 672 C C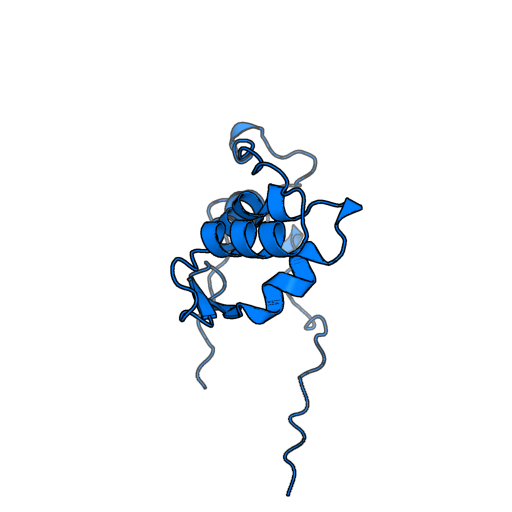 . ILE A 1 88 ? 2.920 6.366 -5.992 1.00 84.75 88 ILE A C 1
ATOM 674 O O . ILE A 1 88 ? 3.067 7.183 -5.084 1.00 84.75 88 ILE A O 1
ATOM 678 N N . VAL A 1 89 ? 3.793 6.242 -6.997 1.00 87.44 89 VAL A N 1
ATOM 679 C CA . VAL A 1 89 ? 5.099 6.926 -7.048 1.00 87.44 89 VAL A CA 1
ATOM 680 C C . VAL A 1 89 ? 5.165 8.075 -8.062 1.00 87.44 89 VAL A C 1
ATOM 682 O O . VAL A 1 89 ? 6.242 8.628 -8.293 1.00 87.44 89 VAL A O 1
ATOM 685 N N . GLU A 1 90 ? 4.022 8.470 -8.632 1.00 84.94 90 GLU A N 1
ATOM 686 C CA . GLU A 1 90 ? 3.885 9.543 -9.632 1.00 84.94 90 GLU A CA 1
ATOM 687 C C . GLU A 1 90 ? 4.513 10.862 -9.155 1.00 84.94 90 GLU A C 1
ATOM 689 O O . GLU A 1 90 ? 5.264 11.518 -9.878 1.00 84.94 90 GLU A O 1
ATOM 694 N N . LYS A 1 91 ? 4.280 11.231 -7.891 1.00 86.12 91 LYS A N 1
ATOM 695 C CA . LYS A 1 91 ? 4.867 12.429 -7.276 1.00 86.12 91 LYS A CA 1
ATOM 696 C C . LYS A 1 91 ? 6.220 12.109 -6.646 1.00 86.12 91 LYS A C 1
ATOM 698 O O . LYS A 1 91 ? 6.307 11.836 -5.450 1.00 86.12 91 LYS A O 1
ATOM 703 N N . ARG A 1 92 ? 7.293 12.190 -7.441 1.00 85.12 92 ARG A N 1
ATOM 704 C CA . ARG A 1 92 ? 8.665 11.867 -6.991 1.00 85.12 92 ARG A CA 1
ATOM 705 C C . ARG A 1 92 ? 9.154 12.671 -5.783 1.00 85.12 92 ARG A C 1
ATOM 707 O O . ARG A 1 92 ? 9.896 12.121 -4.981 1.00 85.12 92 ARG A O 1
ATOM 714 N N . LEU A 1 93 ? 8.713 13.921 -5.616 1.00 83.50 93 LEU A N 1
ATOM 715 C CA . LEU A 1 93 ? 9.087 14.761 -4.465 1.00 83.50 93 LEU A CA 1
ATOM 716 C C . LEU A 1 93 ? 8.661 14.161 -3.117 1.00 83.50 93 LEU A C 1
ATOM 718 O O . LEU A 1 93 ? 9.341 14.366 -2.116 1.00 83.50 93 LEU A O 1
ATOM 722 N N . ASP A 1 94 ? 7.569 13.396 -3.098 1.00 84.50 94 ASP A N 1
ATOM 723 C CA . ASP A 1 94 ? 7.069 12.756 -1.881 1.00 84.50 94 ASP A CA 1
ATOM 724 C C . ASP A 1 94 ? 7.863 11.474 -1.554 1.00 84.50 94 ASP A C 1
ATOM 726 O O . ASP A 1 94 ? 7.903 11.060 -0.395 1.00 84.50 94 ASP A O 1
ATOM 730 N N . ALA A 1 95 ? 8.483 10.851 -2.572 1.00 85.81 95 ALA A N 1
ATOM 731 C CA . ALA A 1 95 ? 9.190 9.568 -2.507 1.00 85.81 95 ALA A CA 1
ATOM 732 C C . ALA A 1 95 ? 8.415 8.515 -1.687 1.00 85.81 95 ALA A C 1
ATOM 734 O O . ALA A 1 95 ? 8.878 7.964 -0.688 1.00 85.81 95 ALA A O 1
ATOM 735 N N . ARG A 1 96 ? 7.167 8.278 -2.108 1.00 86.06 96 ARG A N 1
ATOM 736 C CA . ARG A 1 96 ? 6.184 7.441 -1.401 1.00 86.06 96 ARG A CA 1
ATOM 737 C C . ARG A 1 96 ? 6.576 5.969 -1.319 1.00 86.06 96 ARG A C 1
ATOM 739 O O . ARG A 1 96 ? 6.099 5.280 -0.420 1.00 86.06 96 ARG A O 1
ATOM 746 N N . GLU A 1 97 ? 7.470 5.504 -2.190 1.00 87.12 97 GLU A N 1
ATOM 747 C CA . GLU A 1 97 ? 8.036 4.153 -2.137 1.00 87.12 97 GLU A CA 1
ATOM 748 C C . GLU A 1 97 ? 8.700 3.855 -0.786 1.00 87.12 97 GLU A C 1
ATOM 750 O O . GLU A 1 97 ? 8.661 2.714 -0.327 1.00 87.12 97 GLU A O 1
ATOM 755 N N . ARG A 1 98 ? 9.215 4.884 -0.091 1.00 88.38 98 ARG A N 1
ATOM 756 C CA . ARG A 1 98 ? 9.805 4.744 1.247 1.00 88.38 98 ARG A CA 1
ATOM 757 C C . ARG A 1 98 ? 8.846 4.113 2.261 1.00 88.38 98 ARG A C 1
ATOM 759 O O . ARG A 1 98 ? 9.284 3.415 3.174 1.00 88.38 98 ARG A O 1
ATOM 766 N N . TYR A 1 99 ? 7.540 4.315 2.080 1.00 87.19 99 TYR A N 1
ATOM 767 C CA . TYR A 1 99 ? 6.486 3.887 3.003 1.00 87.19 99 TYR A CA 1
ATOM 768 C C . TYR A 1 99 ? 5.771 2.601 2.570 1.00 87.19 99 TYR A C 1
ATOM 770 O O . TYR A 1 99 ? 4.768 2.226 3.175 1.00 87.19 99 TYR A O 1
ATOM 778 N N . VAL A 1 100 ? 6.262 1.887 1.554 1.00 87.75 100 VAL A N 1
ATOM 779 C CA . VAL A 1 100 ? 5.597 0.675 1.038 1.00 87.75 100 VAL A CA 1
ATOM 780 C C . VAL A 1 100 ? 5.418 -0.416 2.105 1.00 87.75 100 VAL A C 1
ATOM 782 O O . VAL A 1 100 ? 4.366 -1.048 2.175 1.00 87.75 100 VAL A O 1
ATOM 785 N N . ARG A 1 101 ? 6.400 -0.588 3.002 1.00 85.81 101 ARG A N 1
ATOM 786 C CA . ARG A 1 101 ? 6.314 -1.540 4.125 1.00 85.81 101 ARG A CA 1
ATOM 787 C C . ARG A 1 101 ? 5.213 -1.151 5.110 1.00 85.81 101 ARG A C 1
ATOM 789 O O . ARG A 1 101 ? 4.476 -2.013 5.572 1.00 85.81 101 ARG A O 1
ATOM 796 N N . LEU A 1 102 ? 5.077 0.149 5.380 1.00 83.69 102 LEU A N 1
ATOM 797 C CA . LEU A 1 102 ? 4.013 0.696 6.220 1.00 83.69 102 LEU A CA 1
ATOM 798 C C . LEU A 1 102 ? 2.635 0.489 5.587 1.00 83.69 102 LEU A C 1
ATOM 800 O O . LEU A 1 102 ? 1.684 0.145 6.286 1.00 83.69 102 LEU A O 1
ATOM 804 N N . ALA A 1 103 ? 2.525 0.661 4.269 1.00 84.00 103 ALA A N 1
ATOM 805 C CA . ALA A 1 103 ? 1.282 0.417 3.548 1.00 84.00 103 ALA A CA 1
ATOM 806 C C . ALA A 1 103 ? 0.841 -1.054 3.654 1.00 84.00 103 ALA A C 1
ATOM 808 O O . ALA A 1 103 ? -0.318 -1.315 3.963 1.00 84.00 103 ALA A O 1
ATOM 809 N N . LEU A 1 104 ? 1.760 -2.008 3.468 1.00 83.62 104 LEU A N 1
ATOM 810 C CA . LEU A 1 104 ? 1.460 -3.437 3.625 1.00 83.62 104 LEU A CA 1
ATOM 811 C C . LEU A 1 104 ? 1.082 -3.804 5.057 1.00 83.62 104 LEU A C 1
ATOM 813 O O . LEU A 1 104 ? 0.074 -4.477 5.257 1.00 83.62 104 LEU A O 1
ATOM 817 N N . ASP A 1 105 ? 1.845 -3.324 6.038 1.00 81.50 105 ASP A N 1
ATOM 818 C CA . ASP A 1 105 ? 1.555 -3.560 7.454 1.00 81.50 105 ASP A CA 1
ATOM 819 C C . ASP A 1 105 ? 0.163 -3.037 7.831 1.00 81.50 105 ASP A C 1
ATOM 821 O O . ASP A 1 105 ? -0.607 -3.729 8.493 1.00 81.50 105 ASP A O 1
ATOM 825 N N . THR A 1 106 ? -0.220 -1.872 7.301 1.00 76.62 106 THR A N 1
ATOM 826 C CA . THR A 1 106 ? -1.563 -1.304 7.494 1.00 76.62 106 THR A CA 1
ATOM 827 C C . THR A 1 106 ? -2.660 -2.188 6.888 1.00 76.62 106 THR A C 1
ATOM 829 O O . THR A 1 106 ? -3.745 -2.288 7.458 1.00 76.62 106 THR A O 1
ATOM 832 N N . LEU A 1 107 ? -2.400 -2.847 5.754 1.00 77.25 107 LEU A N 1
ATOM 833 C CA . LEU A 1 107 ? -3.362 -3.746 5.107 1.00 77.25 107 LEU A CA 1
ATOM 834 C C . LEU A 1 107 ? -3.510 -5.072 5.865 1.00 77.25 107 LEU A C 1
ATOM 836 O O . LEU A 1 107 ? -4.627 -5.532 6.091 1.00 77.25 107 LEU A O 1
ATOM 840 N N . THR A 1 108 ? -2.408 -5.701 6.274 1.00 76.06 108 THR A N 1
ATOM 841 C CA . THR A 1 108 ? -2.436 -7.033 6.908 1.00 76.06 108 THR A CA 1
ATOM 842 C C . THR A 1 108 ? -2.697 -6.977 8.408 1.00 76.06 108 THR A C 1
ATOM 844 O O . THR A 1 108 ? -3.303 -7.879 8.985 1.00 76.06 108 THR A O 1
ATOM 847 N N . GLY A 1 109 ? -2.242 -5.907 9.048 1.00 68.00 109 GLY A N 1
ATOM 848 C CA . GLY A 1 109 ? -2.333 -5.662 10.476 1.00 68.00 109 GLY A CA 1
ATOM 849 C C . GLY A 1 109 ? -2.900 -4.277 10.758 1.00 68.00 109 GLY A C 1
ATOM 850 O O . GLY A 1 109 ? -2.270 -3.514 11.489 1.00 68.00 109 GLY A O 1
ATOM 851 N N . PRO A 1 110 ? -4.130 -3.955 10.309 1.00 60.28 110 PRO A N 1
ATOM 852 C CA . PRO A 1 110 ? -4.779 -2.685 10.632 1.00 60.28 110 PRO A CA 1
ATOM 853 C C . PRO A 1 110 ? -4.996 -2.508 12.145 1.00 60.28 110 PRO A C 1
ATOM 855 O O . PRO A 1 110 ? -5.523 -1.492 12.571 1.00 60.28 110 PRO A O 1
ATOM 858 N N . LEU A 1 111 ? -4.637 -3.495 12.976 1.00 51.62 111 LEU A N 1
ATOM 859 C CA . LEU A 1 111 ? -4.928 -3.620 14.403 1.00 51.62 111 LEU A CA 1
ATOM 860 C C . LEU A 1 111 ? -4.135 -2.705 15.337 1.00 51.62 111 LEU A C 1
ATOM 862 O O . LEU A 1 111 ? -4.500 -2.635 16.508 1.00 51.62 111 LEU A O 1
ATOM 866 N N . VAL A 1 112 ? -3.148 -1.945 14.868 1.00 48.91 112 VAL A N 1
ATOM 867 C CA . VAL A 1 112 ? -2.744 -0.740 15.621 1.00 48.91 112 VAL A CA 1
ATOM 868 C C . VAL A 1 112 ? -3.741 0.410 15.431 1.00 48.91 112 VAL A C 1
ATOM 870 O O . VAL A 1 112 ? -3.793 1.324 16.248 1.00 48.91 112 VAL A O 1
ATOM 873 N N . TYR A 1 113 ? -4.636 0.303 14.448 1.00 43.38 113 TYR A N 1
ATOM 874 C CA . TYR A 1 113 ? -5.767 1.204 14.247 1.00 43.38 113 TYR A CA 1
ATOM 875 C C . TYR A 1 113 ? -7.107 0.616 14.747 1.00 43.38 113 TYR A C 1
ATOM 877 O O . TYR A 1 113 ? -7.792 1.273 15.516 1.00 43.38 113 TYR A O 1
ATOM 885 N N . CYS A 1 114 ? -7.478 -0.634 14.436 1.00 43.00 114 CYS A N 1
ATOM 886 C CA . CYS A 1 114 ? -8.739 -1.250 14.917 1.00 43.00 114 CYS A CA 1
ATOM 887 C C . CYS A 1 114 ? -8.654 -1.955 16.291 1.00 43.00 114 CYS A C 1
ATOM 889 O O . CYS A 1 114 ? -9.654 -2.475 16.770 1.00 43.00 114 CYS A O 1
ATOM 891 N N . LEU A 1 115 ? -7.474 -1.982 16.917 1.00 44.28 115 LEU A N 1
ATOM 892 C CA . LEU A 1 115 ? -7.200 -2.396 18.302 1.00 44.28 115 LEU A CA 1
ATOM 893 C C . LEU A 1 115 ? -7.787 -3.730 18.766 1.00 44.28 115 LEU A C 1
ATOM 895 O O . LEU A 1 115 ? -8.848 -3.811 19.367 1.00 44.28 115 LEU A O 1
ATOM 899 N N . ARG A 1 116 ? -6.975 -4.769 18.592 1.00 41.00 116 ARG A N 1
ATOM 900 C CA . ARG A 1 116 ? -6.971 -6.083 19.257 1.00 41.00 116 ARG A CA 1
ATOM 901 C C . ARG A 1 116 ? -8.261 -6.910 19.422 1.00 41.00 116 ARG A C 1
ATOM 903 O O . ARG A 1 116 ? -8.083 -8.107 19.320 1.00 41.00 116 ARG A O 1
ATOM 910 N N . ASN A 1 117 ? -9.479 -6.419 19.656 1.00 46.28 117 ASN A N 1
ATOM 911 C CA . ASN A 1 117 ? -10.714 -7.227 19.778 1.00 46.28 117 ASN A CA 1
ATOM 912 C C . ASN A 1 117 ? -11.938 -6.309 19.988 1.00 46.28 117 ASN A C 1
ATOM 914 O O . ASN A 1 117 ? -12.116 -5.918 21.133 1.00 46.28 117 ASN A O 1
ATOM 918 N N . ASN A 1 118 ? -12.779 -5.985 18.984 1.00 41.47 118 ASN A N 1
ATOM 919 C CA . ASN A 1 118 ? -14.220 -5.651 19.190 1.00 41.47 118 ASN A CA 1
ATOM 920 C C . ASN A 1 118 ? -15.017 -5.243 17.927 1.00 41.47 118 ASN A C 1
ATOM 922 O O . ASN A 1 118 ? -15.901 -4.396 17.997 1.00 41.47 118 ASN A O 1
ATOM 926 N N . LEU A 1 119 ? -14.802 -5.872 16.769 1.00 41.44 119 LEU A N 1
ATOM 927 C CA . LEU A 1 119 ? -15.799 -5.802 15.691 1.00 41.44 119 LEU A CA 1
ATOM 928 C C . LEU A 1 119 ? -16.126 -7.221 15.211 1.00 41.44 119 LEU A C 1
ATOM 930 O O . LEU A 1 119 ? -15.217 -7.919 14.753 1.00 41.44 119 LEU A O 1
ATOM 934 N N . PRO A 1 120 ? -17.386 -7.691 15.322 1.00 37.09 120 PRO A N 1
ATOM 935 C CA . PRO A 1 120 ? -17.785 -8.919 14.662 1.00 37.09 120 PRO A CA 1
ATOM 936 C C . PRO A 1 120 ? -17.696 -8.675 13.157 1.00 37.09 120 PRO A C 1
ATOM 938 O O . PRO A 1 120 ? -18.438 -7.869 12.595 1.00 37.09 120 PRO A O 1
ATOM 941 N N . VAL A 1 121 ? -16.766 -9.376 12.510 1.00 43.69 121 VAL A N 1
ATOM 942 C CA . VAL A 1 121 ? -16.702 -9.486 11.053 1.00 43.69 121 VAL A CA 1
ATOM 943 C C . VAL A 1 121 ? -18.002 -10.154 10.615 1.00 43.69 121 VAL A C 1
ATOM 945 O O . VAL A 1 121 ? -18.135 -11.379 10.648 1.00 43.69 121 VAL A O 1
ATOM 948 N N . SER A 1 122 ? -19.001 -9.347 10.264 1.00 37.50 122 SER A N 1
ATOM 949 C CA . SER A 1 122 ? -20.230 -9.827 9.650 1.00 37.50 122 SER A CA 1
ATOM 950 C C . SER A 1 122 ? -19.889 -10.274 8.231 1.00 37.50 122 SER A C 1
ATOM 952 O O . SER A 1 122 ? -19.988 -9.535 7.258 1.00 37.50 122 SER A O 1
ATOM 954 N N . ARG A 1 123 ? -19.441 -11.529 8.133 1.00 42.75 123 ARG A N 1
ATOM 955 C CA . ARG A 1 123 ? -19.426 -12.303 6.895 1.00 42.75 123 ARG A CA 1
ATOM 956 C C . ARG A 1 123 ? -20.856 -12.383 6.379 1.00 42.75 123 ARG A C 1
ATOM 958 O O . ARG A 1 123 ? -21.612 -13.210 6.867 1.00 42.75 123 ARG A O 1
ATOM 965 N N . ASN A 1 124 ? -21.216 -11.528 5.431 1.00 33.25 124 ASN A N 1
ATOM 966 C CA . ASN A 1 124 ? -22.334 -11.740 4.516 1.00 33.25 124 ASN A CA 1
ATOM 967 C C . ASN A 1 124 ? -22.131 -10.872 3.274 1.00 33.25 124 ASN A C 1
ATOM 969 O O . ASN A 1 124 ? -22.715 -9.802 3.150 1.00 33.25 124 ASN A O 1
ATOM 973 N N . LEU A 1 125 ? -21.318 -11.360 2.344 1.00 29.75 125 LEU A N 1
ATOM 974 C CA . LEU A 1 125 ? -21.476 -11.026 0.935 1.00 29.75 125 LEU A CA 1
ATOM 975 C C . LEU A 1 125 ? -21.430 -12.340 0.160 1.00 29.75 125 LEU A C 1
ATOM 977 O O . LEU A 1 125 ? -20.379 -12.806 -0.265 1.00 29.75 125 LEU A O 1
ATOM 981 N N . SER A 1 126 ? -22.603 -12.960 0.067 1.00 30.33 126 SER A N 1
ATOM 982 C CA . SER A 1 126 ? -22.930 -13.881 -1.012 1.00 30.33 126 SER A CA 1
ATOM 983 C C . SER A 1 126 ? -23.189 -13.038 -2.258 1.00 30.33 126 SER A C 1
ATOM 985 O O . SER A 1 126 ? -24.105 -12.216 -2.233 1.00 30.33 126 SER A O 1
ATOM 987 N N . TYR A 1 127 ? -22.409 -13.251 -3.312 1.00 32.62 127 TYR A N 1
ATOM 988 C CA . TYR A 1 127 ? -22.804 -13.022 -4.702 1.00 32.62 127 TYR A CA 1
ATOM 989 C C . TYR A 1 127 ? -22.193 -14.126 -5.556 1.00 32.62 127 TYR A C 1
ATOM 991 O O . TYR A 1 127 ? -20.996 -14.423 -5.347 1.00 32.62 127 TYR A O 1
#

Sequence (127 aa):
MSTDTLLPKISEVKGQPTWVDSNLPDLRTLARELRTHALEEVTAASTHEDAIEVTAQHLGFIDSAILSITVNTPMGDVTILRSSIYHIVEKRLDARERYVRLALDTLTGPLVYCLRNNLPVSRNLSY

Foldseek 3Di:
DDPPPPDPDDDDDPPDQDCVNQVHDDPVPDDPVLADDDDFFDDQDPDLVVLLVLLCVLVPVPDPPDQWDWQQAPLGIDIDGSVCSSVQCVPVVVSSSRCSNVVSCCRHPVCSVSPDDTDPPPPDDDD